Protein AF-T1CLG2-F1 (afdb_monomer_lite)

Foldseek 3Di:
DDAQAPPCLVVLVVVLVVVLVVVQVVCVVVDPPPDPDVVNSVVVSVVPPDHSHRPDDHPCVVPPDDDPDDDPPD

Structure (mmCIF, N/CA/C/O backbone):
data_AF-T1CLG2-F1
#
_entry.id   AF-T1CLG2-F1
#
loop_
_atom_site.group_PDB
_atom_site.id
_atom_site.type_symbol
_atom_site.label_atom_id
_atom_site.label_alt_id
_atom_site.label_comp_id
_atom_site.label_asym_id
_atom_site.label_entity_id
_atom_site.label_seq_id
_atom_site.pdbx_PDB_ins_code
_atom_site.Cartn_x
_atom_site.Cartn_y
_atom_site.Cartn_z
_atom_site.occupancy
_atom_site.B_iso_or_equiv
_atom_site.auth_seq_id
_atom_site.auth_comp_id
_atom_site.auth_asym_id
_atom_site.auth_atom_id
_atom_site.pdbx_PDB_model_num
ATOM 1 N N . ALA A 1 1 ? 3.385 8.804 -14.408 1.00 50.41 1 ALA A N 1
ATOM 2 C CA . ALA A 1 1 ? 4.026 7.478 -14.518 1.00 50.41 1 ALA A CA 1
ATOM 3 C C . ALA A 1 1 ? 2.945 6.431 -14.764 1.00 50.41 1 ALA A C 1
ATOM 5 O O . ALA A 1 1 ? 1.970 6.397 -14.025 1.00 50.41 1 ALA A O 1
ATOM 6 N N . TYR A 1 2 ? 3.071 5.670 -15.851 1.00 51.75 2 TYR A N 1
ATOM 7 C CA . TYR A 1 2 ? 2.088 4.687 -16.320 1.00 51.75 2 TYR A CA 1
ATOM 8 C C . TYR A 1 2 ? 1.962 3.541 -15.297 1.00 51.75 2 TYR A C 1
ATOM 10 O O . TYR A 1 2 ? 2.974 3.021 -14.817 1.00 51.75 2 TYR A O 1
ATOM 18 N N . TYR A 1 3 ? 0.739 3.172 -14.915 1.00 55.19 3 TYR A N 1
ATOM 19 C CA . TYR A 1 3 ? 0.514 2.061 -13.991 1.00 55.19 3 TYR A CA 1
ATOM 20 C C . TYR A 1 3 ? 0.970 0.747 -14.643 1.00 55.19 3 TYR A C 1
ATOM 22 O O . TYR A 1 3 ? 0.856 0.575 -15.855 1.00 55.19 3 TYR A O 1
ATOM 30 N N . ALA A 1 4 ? 1.496 -0.179 -13.838 1.00 58.06 4 ALA A N 1
ATOM 31 C CA . ALA A 1 4 ? 1.744 -1.562 -14.250 1.00 58.06 4 ALA A CA 1
ATOM 32 C C . ALA A 1 4 ? 2.789 -1.808 -15.365 1.00 58.06 4 ALA A C 1
ATOM 34 O O . ALA A 1 4 ? 2.813 -2.902 -15.934 1.00 58.06 4 ALA A O 1
ATOM 35 N N . VAL A 1 5 ? 3.675 -0.847 -15.657 1.00 60.78 5 VAL A N 1
ATOM 36 C CA . VAL A 1 5 ? 4.835 -1.082 -16.536 1.00 60.78 5 VAL A CA 1
ATOM 37 C C . VAL A 1 5 ? 5.899 -1.885 -15.783 1.00 60.78 5 VAL A C 1
ATOM 39 O O . VAL A 1 5 ? 6.207 -1.557 -14.630 1.00 60.78 5 VAL A O 1
ATOM 42 N N . PRO A 1 6 ? 6.490 -2.913 -16.408 1.00 60.06 6 PRO A N 1
ATOM 43 C CA . PRO A 1 6 ? 7.591 -3.645 -15.801 1.00 60.06 6 PRO A CA 1
ATOM 44 C C . PRO A 1 6 ? 8.762 -2.721 -15.448 1.00 60.06 6 PRO A C 1
ATOM 46 O O . PRO A 1 6 ? 9.186 -1.910 -16.267 1.00 60.06 6 PRO A O 1
ATOM 49 N N . GLY A 1 7 ? 9.234 -2.811 -14.202 1.00 67.75 7 GLY A N 1
ATOM 50 C CA . GLY A 1 7 ? 10.243 -1.913 -13.619 1.00 67.75 7 GLY A CA 1
ATOM 51 C C . GLY A 1 7 ? 9.694 -0.879 -12.627 1.00 67.75 7 GLY A C 1
ATOM 52 O O . GLY A 1 7 ? 10.467 -0.319 -11.863 1.00 67.75 7 GLY A O 1
ATOM 53 N N . ASN A 1 8 ? 8.372 -0.659 -12.571 1.00 77.50 8 ASN A N 1
ATOM 54 C CA . ASN A 1 8 ? 7.749 0.284 -11.624 1.00 77.50 8 ASN A CA 1
ATOM 55 C C . ASN A 1 8 ? 6.995 -0.409 -10.469 1.00 77.50 8 ASN A C 1
ATOM 57 O O . ASN A 1 8 ? 6.305 0.240 -9.682 1.00 77.50 8 ASN A O 1
ATOM 61 N N . THR A 1 9 ? 7.075 -1.738 -10.378 1.00 81.44 9 THR A N 1
ATOM 62 C CA . THR A 1 9 ? 6.313 -2.530 -9.401 1.00 81.44 9 THR A CA 1
ATOM 63 C C . THR A 1 9 ? 6.643 -2.133 -7.964 1.00 81.44 9 THR A C 1
ATOM 65 O O . THR A 1 9 ? 5.723 -1.956 -7.167 1.00 81.44 9 THR A O 1
ATOM 68 N N . ASP A 1 10 ? 7.921 -1.913 -7.652 1.00 84.25 10 ASP A N 1
ATOM 69 C CA . ASP A 1 10 ? 8.373 -1.550 -6.303 1.00 84.25 10 ASP A CA 1
ATOM 70 C C . ASP A 1 10 ? 7.838 -0.181 -5.879 1.00 84.25 10 ASP A C 1
ATOM 72 O O . ASP A 1 10 ? 7.328 -0.019 -4.771 1.00 84.25 10 ASP A O 1
ATOM 76 N N . ALA A 1 11 ? 7.848 0.797 -6.787 1.00 87.12 11 ALA A N 1
ATOM 77 C CA . ALA A 1 11 ? 7.279 2.113 -6.517 1.00 87.12 11 ALA A CA 1
ATOM 78 C C . ALA A 1 11 ? 5.755 2.049 -6.324 1.00 87.12 11 ALA A C 1
ATOM 80 O O . ALA A 1 11 ? 5.213 2.716 -5.443 1.00 87.12 11 ALA A O 1
ATOM 81 N N . VAL A 1 12 ? 5.047 1.212 -7.093 1.00 86.56 12 VAL A N 1
ATOM 82 C CA . VAL A 1 12 ? 3.599 1.001 -6.921 1.00 86.56 12 VAL A CA 1
ATOM 83 C C . VAL A 1 12 ? 3.298 0.279 -5.600 1.00 86.56 12 VAL A C 1
ATOM 85 O O . VAL A 1 12 ? 2.333 0.631 -4.918 1.00 86.56 12 VAL A O 1
ATOM 88 N N . GLN A 1 13 ? 4.130 -0.683 -5.188 1.00 89.31 13 GLN A N 1
ATOM 89 C CA . GLN A 1 13 ? 4.031 -1.332 -3.875 1.00 89.31 13 GLN A CA 1
ATOM 90 C C . GLN A 1 13 ? 4.271 -0.339 -2.730 1.00 89.31 13 GLN A C 1
ATOM 92 O O . GLN A 1 13 ? 3.492 -0.298 -1.769 1.00 89.31 13 GLN A O 1
ATOM 97 N N . ALA A 1 14 ? 5.302 0.502 -2.843 1.00 91.44 14 ALA A N 1
ATOM 98 C CA . ALA A 1 14 ? 5.602 1.546 -1.870 1.00 91.44 14 ALA A CA 1
ATOM 99 C C . ALA A 1 14 ? 4.449 2.555 -1.770 1.00 91.44 14 ALA A C 1
ATOM 101 O O . ALA A 1 14 ? 3.984 2.857 -0.668 1.00 91.44 14 ALA A O 1
ATOM 102 N N . PHE A 1 15 ? 3.913 3.002 -2.909 1.00 90.56 15 PHE A N 1
ATOM 103 C CA . PHE A 1 15 ? 2.753 3.890 -2.961 1.00 90.56 15 PHE A CA 1
ATOM 104 C C . PHE A 1 15 ? 1.526 3.267 -2.288 1.00 90.56 15 PHE A C 1
ATOM 106 O O . PHE A 1 15 ? 0.928 3.885 -1.406 1.00 90.56 15 PHE A O 1
ATOM 113 N N . ARG A 1 16 ? 1.184 2.017 -2.628 1.00 92.94 16 ARG A N 1
ATOM 114 C CA . ARG A 1 16 ? 0.075 1.279 -2.000 1.00 92.94 16 ARG A CA 1
ATOM 115 C C . ARG A 1 16 ? 0.247 1.194 -0.480 1.00 92.94 16 ARG A C 1
ATOM 117 O O . ARG A 1 16 ? -0.724 1.360 0.262 1.00 92.94 16 ARG A O 1
ATOM 124 N N . THR A 1 17 ? 1.471 0.961 -0.012 1.00 94.19 17 THR A N 1
ATOM 125 C CA . THR A 1 17 ? 1.794 0.883 1.420 1.00 94.19 17 THR A CA 1
ATOM 126 C C . THR A 1 17 ? 1.577 2.227 2.113 1.00 94.19 17 THR A C 1
ATOM 128 O O . THR A 1 17 ? 0.908 2.283 3.147 1.00 94.19 17 THR A O 1
ATOM 131 N N . GLN A 1 18 ? 2.079 3.322 1.536 1.00 95.94 18 GLN A N 1
ATOM 132 C CA . GLN A 1 18 ? 1.903 4.661 2.107 1.00 95.94 18 GLN A CA 1
ATOM 133 C C . GLN A 1 18 ? 0.440 5.107 2.094 1.00 95.94 18 GLN A C 1
ATOM 135 O O . GLN A 1 18 ? -0.061 5.610 3.100 1.00 95.94 18 GLN A O 1
ATOM 140 N N . LEU A 1 19 ? -0.284 4.836 1.007 1.00 95.62 19 LEU A N 1
ATOM 141 C CA . LEU A 1 19 ? -1.715 5.112 0.912 1.00 95.62 19 LEU A CA 1
ATOM 142 C C . LEU A 1 19 ? -2.502 4.355 1.994 1.00 95.62 19 LEU A C 1
ATOM 144 O O . LEU A 1 19 ? -3.358 4.938 2.657 1.00 95.62 19 LEU A O 1
ATOM 148 N N . THR A 1 20 ? -2.157 3.087 2.248 1.00 96.44 20 THR A N 1
ATOM 149 C CA . THR A 1 20 ? -2.762 2.290 3.330 1.00 96.44 20 THR A CA 1
ATOM 150 C C . THR A 1 20 ? -2.478 2.897 4.710 1.00 96.44 20 THR A C 1
ATOM 152 O O . THR A 1 20 ? -3.385 2.994 5.537 1.00 96.44 20 THR A O 1
ATOM 155 N N . ARG A 1 21 ? -1.251 3.372 4.965 1.00 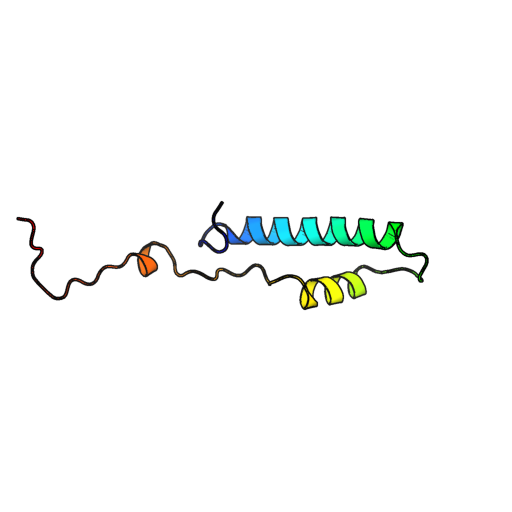96.31 21 ARG A N 1
ATOM 156 C CA . ARG A 1 21 ? -0.888 4.046 6.228 1.00 96.31 21 ARG A CA 1
ATOM 157 C C . ARG A 1 21 ? -1.666 5.345 6.445 1.00 96.31 21 ARG A C 1
ATOM 159 O O . ARG A 1 21 ? -2.187 5.567 7.536 1.00 96.31 21 ARG A O 1
ATOM 166 N N . LEU A 1 22 ? -1.780 6.185 5.418 1.00 96.19 22 LEU A N 1
ATOM 167 C CA . LEU A 1 22 ? -2.537 7.437 5.500 1.00 96.19 22 LEU A CA 1
ATOM 168 C C . LEU A 1 22 ? -4.029 7.175 5.716 1.00 96.19 22 LEU A C 1
ATOM 170 O O . LEU A 1 22 ? -4.663 7.824 6.550 1.00 96.19 22 LEU A O 1
ATOM 174 N N . TRP A 1 23 ? -4.582 6.176 5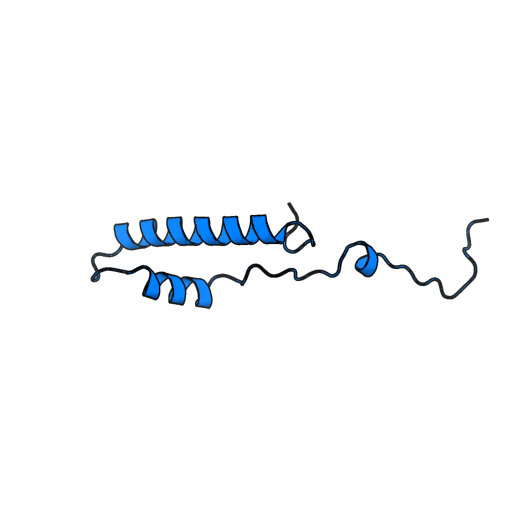.027 1.00 94.94 23 TRP A N 1
ATOM 175 C CA . TRP A 1 23 ? -5.974 5.782 5.207 1.00 94.94 23 TRP A CA 1
ATOM 176 C C . TRP A 1 23 ? -6.240 5.273 6.629 1.00 94.94 23 TRP A C 1
ATOM 178 O O . TRP A 1 23 ? -7.216 5.686 7.255 1.00 94.94 23 TRP A O 1
ATOM 188 N N . PHE A 1 24 ? -5.332 4.469 7.187 1.00 94.00 24 PHE A N 1
ATOM 189 C CA . PHE A 1 24 ? -5.393 4.027 8.581 1.00 94.00 24 PHE A CA 1
ATOM 190 C C . PHE A 1 24 ? -5.445 5.199 9.567 1.00 94.00 24 PHE A C 1
ATOM 192 O O . PHE A 1 24 ? -6.309 5.237 10.445 1.00 94.00 24 PHE A O 1
ATOM 199 N N . GLN A 1 25 ? -4.558 6.185 9.403 1.00 92.88 25 GLN A N 1
ATOM 200 C CA . GLN A 1 25 ? -4.531 7.384 10.245 1.00 9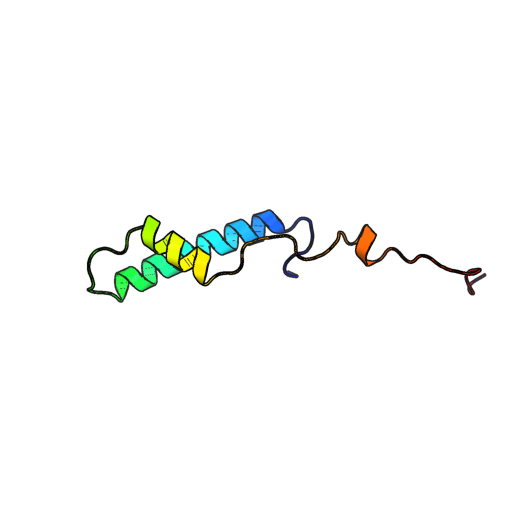2.88 25 GLN A CA 1
ATOM 201 C C . GLN A 1 25 ? -5.817 8.210 10.108 1.00 92.88 25 GLN A C 1
ATOM 203 O O . GLN A 1 25 ? -6.364 8.678 11.107 1.00 92.88 25 GLN A O 1
ATOM 208 N N . ALA A 1 26 ? -6.329 8.380 8.887 1.00 92.94 26 ALA A N 1
ATOM 209 C CA . ALA A 1 26 ? -7.575 9.100 8.640 1.00 92.94 26 ALA A CA 1
ATOM 210 C C . ALA A 1 26 ? -8.781 8.402 9.293 1.00 92.94 26 ALA A C 1
ATOM 212 O O . ALA A 1 26 ? -9.577 9.052 9.971 1.00 92.94 26 ALA A O 1
ATOM 213 N N . LEU A 1 27 ? -8.890 7.077 9.157 1.00 90.75 27 LEU A N 1
ATOM 214 C CA . LEU A 1 27 ? -9.969 6.296 9.765 1.00 90.75 27 LEU A CA 1
ATOM 215 C C . LEU A 1 27 ? -9.902 6.306 11.292 1.00 90.75 27 LEU A C 1
ATOM 217 O O . LEU A 1 27 ? -10.935 6.472 11.936 1.00 90.75 27 LEU A O 1
ATOM 221 N N . ARG A 1 28 ? -8.705 6.181 11.878 1.00 89.62 28 ARG A N 1
ATOM 222 C CA . ARG A 1 28 ? -8.527 6.248 13.337 1.00 89.62 28 ARG A CA 1
ATOM 223 C C . ARG A 1 28 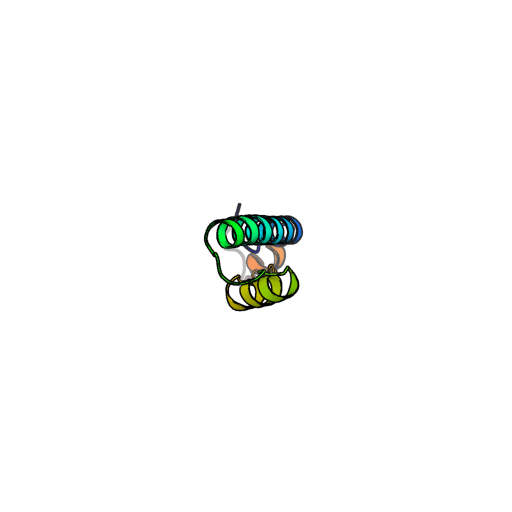? -8.884 7.608 13.919 1.00 89.62 28 ARG A C 1
ATOM 225 O O . ARG A 1 28 ? -9.410 7.654 15.021 1.00 89.62 28 ARG A O 1
ATOM 232 N N . ARG A 1 29 ? -8.626 8.699 13.192 1.00 89.06 29 ARG A N 1
ATOM 233 C CA . ARG A 1 29 ? -9.057 10.041 13.611 1.00 89.06 29 ARG A CA 1
ATOM 234 C C . ARG A 1 29 ? -10.572 10.221 13.513 1.00 89.06 29 ARG A C 1
ATOM 236 O O . ARG A 1 29 ? -11.155 10.890 14.353 1.00 89.06 29 ARG A O 1
ATOM 243 N N . ARG A 1 30 ? -11.207 9.634 12.493 1.00 87.25 30 ARG A N 1
ATOM 244 C CA . ARG A 1 30 ? -12.649 9.790 12.239 1.00 87.25 30 ARG A CA 1
ATOM 245 C C . ARG A 1 30 ? -13.528 8.882 13.104 1.00 87.25 30 ARG A C 1
ATOM 247 O O . ARG A 1 30 ? -14.668 9.232 13.388 1.00 87.25 30 ARG A O 1
ATOM 254 N N . SER A 1 31 ? -13.043 7.699 13.472 1.00 75.44 31 SER A N 1
ATOM 255 C CA . SER A 1 31 ? -13.849 6.674 14.137 1.00 75.44 31 SER A CA 1
ATOM 256 C C . SER A 1 31 ? -13.631 6.659 15.649 1.00 75.44 31 SER A C 1
ATOM 258 O O . SER A 1 31 ? -12.549 6.321 16.114 1.00 75.44 31 SER A O 1
ATOM 260 N N . GLN A 1 32 ? -14.704 6.892 16.411 1.00 68.06 32 GLN A N 1
ATOM 261 C CA . GLN A 1 32 ? -14.786 6.590 17.853 1.00 68.06 32 GLN A CA 1
ATOM 262 C C . GLN A 1 32 ? -14.928 5.078 18.136 1.00 68.06 32 GLN A C 1
ATOM 264 O O . GLN A 1 32 ? -14.832 4.629 19.275 1.00 68.06 32 GLN A O 1
ATOM 269 N N . ARG A 1 33 ? -15.166 4.259 17.099 1.00 61.91 33 ARG A N 1
ATOM 270 C CA . ARG A 1 33 ? -15.364 2.810 17.226 1.00 61.91 33 ARG A CA 1
ATOM 271 C C . ARG A 1 33 ? -14.032 2.117 17.525 1.00 61.91 33 ARG A C 1
ATOM 273 O O . ARG A 1 33 ? -13.056 2.325 16.805 1.00 61.91 33 ARG A O 1
ATOM 280 N N . HIS A 1 34 ? -14.046 1.311 18.586 1.00 65.50 34 HIS A N 1
ATOM 281 C CA . HIS A 1 34 ? -12.931 0.592 19.203 1.00 65.50 34 HIS A CA 1
ATOM 282 C C . HIS A 1 34 ? -11.794 0.206 18.232 1.00 65.50 34 HIS A C 1
ATOM 284 O O . HIS A 1 34 ? -12.028 -0.465 17.227 1.00 65.50 34 HIS A O 1
ATOM 290 N N . ARG A 1 35 ? -10.581 0.685 18.570 1.00 71.31 35 ARG A N 1
ATOM 291 C CA . ARG A 1 35 ? -9.244 0.378 18.018 1.00 71.31 35 ARG A CA 1
ATOM 292 C C . ARG A 1 35 ? -9.259 -0.380 16.681 1.00 71.31 35 ARG A C 1
ATOM 294 O O . ARG A 1 35 ? -9.148 -1.600 16.645 1.00 71.31 35 ARG A O 1
ATOM 301 N N . LEU A 1 36 ? -9.304 0.359 15.568 1.00 88.88 36 LEU A N 1
ATOM 302 C CA . LEU A 1 36 ? -8.831 -0.176 14.290 1.00 88.88 36 LEU A CA 1
ATOM 303 C C . LEU A 1 36 ? -7.340 -0.515 14.450 1.00 88.88 36 LEU A C 1
ATOM 305 O O . LEU A 1 36 ? -6.515 0.392 14.584 1.00 88.88 36 LEU A O 1
ATOM 309 N N . ASP A 1 37 ? -7.014 -1.803 14.484 1.00 91.25 37 ASP A N 1
ATOM 310 C CA . ASP A 1 37 ? -5.643 -2.309 14.460 1.00 91.25 37 ASP A CA 1
ATOM 311 C C . ASP A 1 37 ? -5.131 -2.470 13.018 1.00 91.25 37 ASP A C 1
ATOM 313 O O . ASP A 1 37 ? -5.859 -2.298 12.031 1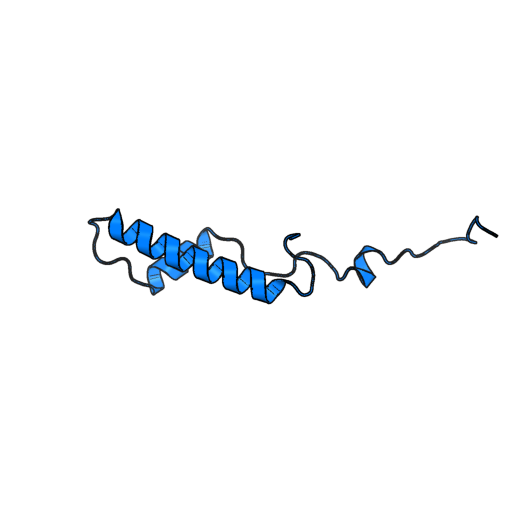.00 91.25 37 ASP A O 1
ATOM 317 N N . TRP A 1 38 ? -3.837 -2.757 12.895 1.00 92.31 38 TRP A N 1
ATOM 318 C CA . TRP A 1 38 ? -3.189 -2.892 11.594 1.00 92.31 38 TRP A CA 1
ATOM 319 C C . TRP A 1 38 ? -3.639 -4.145 10.834 1.00 92.31 38 TRP A C 1
ATOM 321 O O . TRP A 1 38 ? -3.730 -4.124 9.609 1.00 92.31 38 TRP A O 1
ATOM 331 N N . GLU A 1 39 ? -3.979 -5.225 11.534 1.00 94.25 39 GL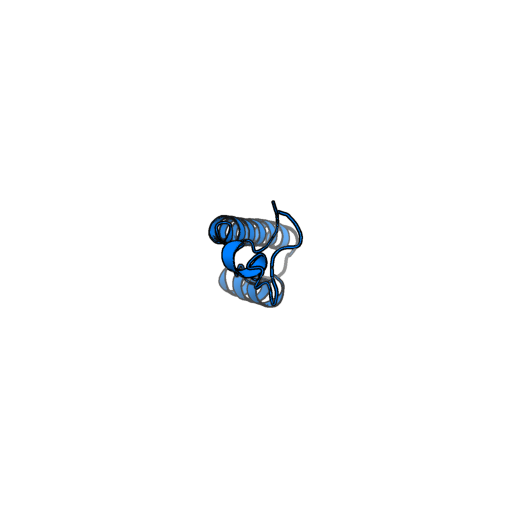U A N 1
ATOM 332 C CA . GLU A 1 39 ? -4.431 -6.469 10.912 1.00 94.25 39 GLU A CA 1
ATOM 333 C C . GLU A 1 39 ? -5.788 -6.281 10.218 1.00 94.25 39 GLU A C 1
ATOM 335 O O . GLU A 1 39 ? -5.979 -6.637 9.051 1.00 94.25 39 GLU A O 1
ATOM 340 N N . ARG A 1 40 ? -6.727 -5.621 10.898 1.00 93.12 40 ARG A N 1
ATOM 341 C CA . ARG A 1 40 ? -8.020 -5.238 10.339 1.00 93.12 40 ARG A CA 1
ATOM 342 C C . ARG A 1 40 ? -7.861 -4.224 9.216 1.00 93.12 40 ARG A C 1
ATOM 344 O O . ARG A 1 40 ? -8.568 -4.339 8.215 1.00 93.12 40 ARG A O 1
ATOM 351 N N . MET A 1 41 ? -6.930 -3.280 9.341 1.00 94.62 41 MET A N 1
ATOM 352 C CA . MET A 1 41 ? -6.602 -2.364 8.250 1.00 94.62 41 MET A CA 1
ATOM 353 C C . MET A 1 41 ? -6.088 -3.112 7.014 1.00 94.62 41 MET A C 1
ATOM 355 O O . MET A 1 41 ? -6.550 -2.836 5.910 1.00 94.62 41 MET A O 1
ATOM 359 N N . ASN A 1 42 ? -5.202 -4.096 7.185 1.00 94.38 42 ASN A N 1
ATOM 360 C CA . ASN A 1 42 ? -4.704 -4.919 6.083 1.00 94.38 42 ASN A CA 1
ATOM 361 C C . ASN A 1 42 ? -5.836 -5.685 5.395 1.00 94.38 42 ASN A C 1
ATOM 363 O O . ASN A 1 42 ? -5.887 -5.708 4.168 1.00 94.38 42 ASN A O 1
ATOM 367 N N . ARG A 1 43 ? -6.801 -6.236 6.146 1.00 95.06 43 ARG A N 1
ATOM 368 C CA . ARG A 1 43 ? -8.001 -6.859 5.553 1.00 95.06 43 ARG A CA 1
ATOM 369 C C . ARG A 1 43 ? -8.805 -5.875 4.697 1.00 95.06 43 ARG A C 1
ATOM 371 O O . ARG A 1 43 ? -9.222 -6.222 3.594 1.00 95.06 43 ARG A O 1
ATOM 378 N N . ILE A 1 44 ? -8.998 -4.644 5.176 1.00 93.94 44 ILE A N 1
ATOM 379 C CA . ILE A 1 44 ? -9.689 -3.580 4.428 1.00 93.94 44 ILE A CA 1
ATOM 380 C C . ILE A 1 44 ? -8.896 -3.219 3.163 1.00 93.94 44 ILE A C 1
ATOM 382 O O . ILE A 1 44 ? -9.460 -3.190 2.071 1.00 93.94 44 ILE A O 1
ATOM 386 N N . ALA A 1 45 ? -7.588 -3.000 3.280 1.00 95.12 45 ALA A N 1
ATOM 387 C CA . ALA A 1 45 ? -6.728 -2.645 2.156 1.00 95.12 45 ALA A CA 1
ATOM 388 C C . ALA A 1 45 ? -6.670 -3.751 1.091 1.00 95.12 45 ALA A C 1
ATOM 390 O O . ALA A 1 45 ? -6.719 -3.463 -0.102 1.00 95.12 45 ALA A O 1
ATOM 391 N N . THR A 1 46 ? -6.600 -5.019 1.494 1.00 94.75 46 THR A N 1
ATOM 392 C CA . THR A 1 46 ? -6.634 -6.166 0.574 1.00 94.75 46 THR A CA 1
ATOM 393 C C . THR A 1 46 ? -7.967 -6.269 -0.157 1.00 94.75 46 THR A C 1
ATOM 395 O O . THR A 1 46 ? -7.980 -6.596 -1.339 1.00 94.75 46 THR A O 1
ATOM 398 N N . ARG A 1 47 ? -9.081 -5.949 0.513 1.00 96.00 47 ARG A N 1
ATOM 399 C CA . ARG A 1 47 ? -10.411 -5.981 -0.103 1.00 96.00 47 ARG A CA 1
ATOM 400 C C . ARG A 1 47 ? -10.628 -4.859 -1.118 1.00 96.00 47 ARG A C 1
ATOM 402 O O . ARG A 1 47 ? -11.271 -5.095 -2.133 1.00 96.00 47 ARG A O 1
ATOM 409 N N . TRP A 1 48 ? -10.147 -3.650 -0.826 1.00 94.38 48 TRP A N 1
ATOM 410 C CA . TRP A 1 48 ? -10.535 -2.450 -1.581 1.00 94.38 48 TRP A CA 1
ATOM 411 C C . TRP A 1 48 ? -9.463 -1.895 -2.511 1.00 94.38 48 TRP A C 1
ATOM 413 O O . TRP A 1 48 ? -9.798 -1.244 -3.495 1.00 94.38 48 TRP A O 1
ATOM 423 N N . LEU A 1 49 ? -8.182 -2.118 -2.222 1.00 91.06 49 LEU A N 1
ATOM 424 C CA . LEU A 1 49 ? -7.105 -1.622 -3.072 1.00 91.06 49 LEU A CA 1
ATOM 425 C C . LEU A 1 49 ? -6.648 -2.742 -4.022 1.00 91.06 49 LEU A C 1
ATOM 427 O O . LEU A 1 49 ? -6.415 -3.863 -3.556 1.00 91.06 49 LEU A O 1
ATOM 431 N N . PRO A 1 50 ? -6.382 -2.458 -5.308 1.00 89.00 50 PRO A N 1
ATOM 432 C CA . PRO A 1 50 ? -5.867 -3.449 -6.252 1.00 89.00 50 PRO A CA 1
ATOM 433 C C . PRO A 1 50 ? -4.413 -3.834 -5.927 1.00 89.00 50 PRO A C 1
ATOM 435 O O . PRO A 1 50 ? -3.603 -2.950 -5.613 1.00 89.00 50 PRO A O 1
ATOM 438 N N . PRO A 1 51 ? -4.047 -5.128 -5.963 1.00 85.31 51 PRO A N 1
ATOM 439 C CA . PRO A 1 51 ? -2.689 -5.555 -5.652 1.00 85.31 51 PRO A CA 1
ATOM 440 C C . PRO A 1 51 ? -1.695 -4.912 -6.625 1.00 85.31 51 PRO A C 1
ATOM 442 O O . PRO A 1 51 ? -1.965 -4.780 -7.817 1.00 85.31 51 PRO A O 1
ATOM 445 N N . ALA A 1 52 ? -0.530 -4.525 -6.111 1.00 84.19 52 ALA A N 1
ATOM 446 C CA . ALA A 1 52 ? 0.544 -3.958 -6.914 1.00 84.19 52 ALA A CA 1
ATOM 447 C C . ALA A 1 52 ? 1.224 -5.078 -7.715 1.00 84.19 52 ALA A C 1
ATOM 449 O O . ALA A 1 52 ? 2.204 -5.675 -7.274 1.00 84.19 52 ALA A O 1
ATOM 450 N N . ARG A 1 53 ? 0.641 -5.409 -8.868 1.00 80.56 53 ARG A N 1
ATOM 451 C CA . ARG A 1 53 ? 1.141 -6.426 -9.793 1.00 80.56 53 ARG A CA 1
ATOM 452 C C . ARG A 1 53 ? 1.468 -5.784 -11.139 1.00 80.56 53 ARG A C 1
ATOM 454 O O . ARG A 1 53 ? 0.757 -4.864 -11.549 1.00 80.56 53 ARG A O 1
ATOM 461 N N . PRO A 1 54 ? 2.505 -6.259 -11.844 1.00 72.06 54 PRO A N 1
ATOM 462 C CA . PRO A 1 54 ? 2.660 -5.939 -13.253 1.00 72.06 54 PRO A CA 1
ATOM 463 C C . PRO A 1 54 ? 1.454 -6.516 -14.009 1.00 72.06 54 PRO A C 1
ATOM 465 O O . PRO A 1 54 ? 1.193 -7.714 -13.970 1.00 72.06 54 PRO A O 1
ATOM 468 N N . VAL A 1 55 ? 0.679 -5.637 -14.637 1.00 73.62 55 VAL A N 1
ATOM 469 C CA . VAL A 1 55 ? -0.498 -5.971 -15.464 1.00 73.62 55 VAL A CA 1
ATOM 470 C C . VAL A 1 55 ? -0.124 -5.998 -16.949 1.00 73.62 55 VAL A C 1
ATOM 472 O O . VAL A 1 55 ? -0.839 -6.586 -17.754 1.00 73.62 55 VAL A O 1
ATOM 475 N N . HIS A 1 56 ? 1.007 -5.394 -17.331 1.00 70.44 56 HIS A N 1
ATOM 476 C CA . HIS A 1 56 ? 1.442 -5.344 -18.722 1.00 70.44 56 HIS A CA 1
ATOM 477 C C . HIS A 1 56 ? 2.633 -6.271 -18.996 1.00 70.44 56 HIS A C 1
ATOM 479 O O . HIS A 1 56 ? 3.568 -6.303 -18.190 1.00 70.44 56 HIS A O 1
ATOM 485 N N . PRO A 1 57 ? 2.640 -6.957 -20.159 1.00 72.56 57 PRO A N 1
ATOM 486 C CA . PRO A 1 57 ? 3.845 -7.576 -20.699 1.00 72.56 57 PRO A CA 1
ATOM 487 C C . PRO A 1 57 ? 4.972 -6.549 -20.806 1.00 72.56 57 PRO A C 1
ATOM 489 O O . PRO A 1 57 ? 4.719 -5.342 -20.937 1.00 72.56 57 PRO A O 1
ATOM 492 N N . PHE A 1 58 ? 6.220 -7.018 -20.792 1.00 71.44 58 PHE A N 1
ATOM 493 C CA . PHE A 1 58 ? 7.361 -6.129 -21.001 1.00 71.44 58 PHE A CA 1
ATOM 494 C C . PHE A 1 58 ? 7.212 -5.381 -22.327 1.00 71.44 58 PHE A C 1
ATOM 496 O O . PHE A 1 58 ? 6.684 -5.949 -23.282 1.00 71.44 58 PHE A O 1
ATOM 503 N N . PRO A 1 59 ? 7.696 -4.129 -22.439 1.00 73.81 59 PRO A N 1
ATOM 504 C CA . PRO A 1 59 ? 7.638 -3.385 -23.696 1.00 73.81 59 PRO A CA 1
ATOM 505 C C . PRO A 1 59 ? 8.161 -4.199 -24.887 1.00 73.81 59 PRO A C 1
ATOM 507 O O . PRO A 1 59 ? 7.546 -4.196 -25.946 1.00 73.81 59 PRO A O 1
ATOM 510 N N . ARG A 1 60 ? 9.224 -4.990 -24.674 1.00 73.94 60 ARG A N 1
ATOM 511 C CA . ARG A 1 60 ? 9.796 -5.914 -25.668 1.00 73.94 60 ARG A CA 1
ATOM 512 C C . ARG A 1 60 ? 8.801 -6.948 -26.211 1.00 73.94 60 ARG A C 1
ATOM 514 O O . ARG A 1 60 ? 8.944 -7.371 -27.342 1.00 73.94 60 ARG A O 1
ATOM 521 N N . GLU A 1 61 ? 7.841 -7.383 -25.397 1.00 76.88 61 GLU A N 1
ATOM 522 C CA . GLU A 1 61 ? 6.791 -8.343 -25.757 1.00 76.88 61 GLU A CA 1
ATOM 523 C C . GLU A 1 61 ? 5.586 -7.601 -26.333 1.00 76.88 61 GLU A C 1
ATOM 525 O O . GLU A 1 61 ? 5.052 -7.991 -27.366 1.00 76.88 61 GLU A O 1
ATOM 530 N N . ARG A 1 62 ? 5.195 -6.492 -25.694 1.00 73.38 62 ARG A N 1
ATOM 531 C CA . ARG A 1 62 ? 4.051 -5.662 -26.086 1.00 73.38 62 ARG A CA 1
ATOM 532 C C . ARG A 1 62 ? 4.223 -5.026 -27.468 1.00 73.38 62 ARG A C 1
ATOM 534 O O . ARG A 1 62 ? 3.241 -4.885 -28.186 1.00 73.38 62 ARG A O 1
ATOM 541 N N . PHE A 1 63 ? 5.447 -4.645 -27.824 1.00 75.00 63 PHE A N 1
ATOM 542 C CA . PHE A 1 63 ? 5.799 -4.051 -29.116 1.00 75.00 63 PHE A CA 1
ATOM 543 C C . PHE A 1 63 ? 6.531 -5.034 -30.040 1.00 75.00 63 PHE A C 1
ATOM 545 O O . PHE A 1 63 ? 7.134 -4.610 -31.023 1.00 75.00 63 PHE A O 1
ATOM 552 N N . ASN A 1 64 ? 6.500 -6.342 -29.748 1.00 78.06 64 ASN A N 1
ATOM 553 C CA . ASN A 1 64 ? 7.092 -7.335 -30.638 1.00 78.06 64 ASN A CA 1
ATOM 554 C C . ASN A 1 64 ? 6.239 -7.481 -31.904 1.00 78.06 64 ASN A C 1
ATOM 556 O O . ASN A 1 64 ? 5.240 -8.203 -31.916 1.00 78.06 64 ASN A O 1
ATOM 560 N N . VAL A 1 65 ? 6.622 -6.793 -32.975 1.00 74.81 65 VAL A N 1
ATOM 561 C CA . VAL A 1 65 ? 5.947 -6.912 -34.267 1.00 74.81 65 VAL A CA 1
ATOM 562 C C . VAL A 1 65 ? 6.516 -8.119 -35.011 1.00 74.81 65 VAL A C 1
ATOM 564 O O . VAL A 1 65 ? 7.650 -8.097 -35.486 1.00 74.81 65 VAL A O 1
ATOM 567 N N . ARG A 1 66 ? 5.711 -9.178 -35.154 1.00 73.38 66 ARG A N 1
ATOM 568 C CA . ARG A 1 66 ? 5.991 -10.266 -36.102 1.00 73.38 66 ARG A CA 1
ATOM 569 C C . ARG A 1 66 ? 5.424 -9.878 -37.463 1.00 73.38 66 ARG A C 1
ATOM 571 O O . ARG A 1 66 ? 4.211 -9.874 -37.649 1.00 73.38 66 ARG A O 1
ATOM 578 N N . ILE A 1 67 ? 6.296 -9.542 -38.407 1.00 75.06 67 ILE A N 1
ATOM 579 C CA . ILE A 1 67 ? 5.895 -9.191 -39.772 1.00 75.06 67 ILE A CA 1
ATOM 580 C C . ILE A 1 67 ? 5.670 -10.495 -40.554 1.00 75.06 67 ILE A C 1
ATOM 582 O O . ILE A 1 67 ? 6.611 -11.262 -40.755 1.00 75.06 67 ILE A O 1
ATOM 586 N N . GLN A 1 68 ? 4.439 -10.772 -40.991 1.00 64.88 68 GLN A N 1
ATOM 587 C CA . GLN A 1 68 ? 4.149 -11.847 -41.950 1.00 64.88 68 GLN A CA 1
ATOM 588 C C . GLN A 1 68 ? 4.253 -11.291 -43.376 1.00 64.88 68 GLN A C 1
ATOM 590 O O . GLN A 1 68 ? 3.253 -11.047 -44.040 1.00 64.88 68 GLN A O 1
ATOM 595 N N . GLY A 1 69 ? 5.476 -11.006 -43.822 1.00 71.69 69 GLY A N 1
ATOM 596 C CA . GLY A 1 69 ? 5.734 -10.448 -45.151 1.00 71.69 69 GLY A CA 1
ATOM 597 C C . GLY A 1 69 ? 7.006 -9.607 -45.203 1.00 71.69 69 GLY A C 1
ATOM 598 O O . GLY A 1 69 ? 7.573 -9.249 -44.171 1.00 71.69 69 GLY A O 1
ATOM 599 N N . ARG A 1 70 ? 7.483 -9.297 -46.416 1.00 68.69 70 ARG A N 1
ATOM 600 C CA . ARG A 1 70 ? 8.623 -8.386 -46.602 1.00 68.69 70 ARG A CA 1
ATOM 601 C C . ARG A 1 70 ? 8.219 -6.963 -46.206 1.00 68.69 70 ARG A C 1
ATOM 603 O O . ARG A 1 70 ? 7.154 -6.497 -46.597 1.00 68.69 70 ARG A O 1
ATOM 610 N N . SER A 1 71 ? 9.090 -6.299 -45.443 1.00 64.31 71 SER A N 1
ATOM 611 C CA . SER A 1 71 ? 8.960 -4.885 -45.075 1.00 64.31 71 SER A CA 1
ATOM 612 C C . SER A 1 71 ? 8.731 -4.028 -46.330 1.00 64.31 71 SER A C 1
ATOM 614 O O . SER A 1 71 ? 9.518 -4.157 -47.271 1.00 64.31 71 SER A O 1
ATOM 616 N N . PRO A 1 72 ? 7.697 -3.166 -46.365 1.00 65.88 72 PRO A N 1
ATOM 617 C CA . PRO A 1 72 ? 7.382 -2.345 -47.534 1.00 65.88 72 PRO A CA 1
ATOM 618 C C . PRO A 1 72 ? 8.370 -1.189 -47.732 1.00 65.88 72 PRO A C 1
ATOM 620 O O . PRO A 1 72 ? 8.373 -0.568 -48.787 1.00 65.88 72 PRO A O 1
ATOM 623 N N . VAL A 1 73 ? 9.217 -0.912 -46.738 1.00 68.19 73 VAL A N 1
ATOM 624 C CA . VAL A 1 73 ? 10.322 0.041 -46.853 1.00 68.19 73 VAL A CA 1
ATOM 625 C C . VAL A 1 73 ? 11.615 -0.710 -47.165 1.00 68.19 73 VAL A C 1
ATOM 627 O O . VAL A 1 73 ? 12.212 -1.350 -46.293 1.00 68.19 73 VAL A O 1
ATOM 630 N N . ARG A 1 74 ? 11.994 -0.636 -48.442 1.00 55.78 74 ARG A N 1
ATOM 631 C CA . ARG A 1 74 ? 13.367 -0.584 -48.943 1.00 55.78 74 ARG A CA 1
ATOM 632 C C . ARG A 1 74 ? 13.529 0.729 -49.688 1.00 55.78 74 ARG A C 1
ATOM 634 O O . ARG A 1 74 ? 12.556 1.099 -50.379 1.00 55.78 74 ARG A O 1
#

Secondary structure (DSSP, 8-state):
--TT-TT-HHHHHHHHHHHHHHHHHHHHHH--SS---HHHHHHHHHHHSPP----S--HHHHT----SS--S--

Organism: NCBI:txid410659

Sequence (74 aa):
AYYAVPGNTDAVQAFRTQLTRLWFQALRRRSQRHRLDWERMNRIATRWLPPARPVHPFPRERFNVRIQGRSPVR

pLDDT: mean 80.75, std 13.02, range [50.41, 96.44]

Radius of gyration: 20.67 Å; chains: 1; bounding box: 29×22×68 Å